Protein AF-A0A8S2FYZ8-F1 (afdb_monomer_lite)

Structure (mmCIF, N/CA/C/O backbone):
data_AF-A0A8S2FYZ8-F1
#
_entry.id   AF-A0A8S2FYZ8-F1
#
loop_
_atom_site.group_PDB
_atom_site.id
_atom_site.type_symbol
_atom_site.label_atom_id
_atom_site.label_alt_id
_atom_site.label_comp_id
_atom_site.label_asym_id
_atom_site.label_entity_id
_atom_site.label_seq_id
_atom_site.pdbx_PDB_ins_code
_atom_site.Cartn_x
_atom_site.Cartn_y
_atom_site.Cartn_z
_atom_site.occupancy
_atom_site.B_iso_or_equiv
_atom_site.auth_seq_id
_atom_site.auth_comp_id
_atom_site.auth_asym_id
_atom_site.auth_atom_id
_atom_site.pdbx_PDB_model_num
ATOM 1 N N . ASN A 1 1 ? 9.968 -11.190 -17.941 1.00 64.00 1 ASN A N 1
ATOM 2 C CA . ASN A 1 1 ? 11.432 -11.161 -18.188 1.00 64.00 1 ASN A CA 1
ATOM 3 C C . ASN A 1 1 ? 12.219 -11.199 -16.885 1.00 64.00 1 ASN A C 1
ATOM 5 O O . ASN A 1 1 ? 12.024 -10.328 -16.045 1.00 64.00 1 ASN A O 1
ATOM 9 N N . GLY A 1 2 ? 13.107 -12.187 -16.714 1.00 84.62 2 GLY A N 1
ATOM 10 C CA . GLY A 1 2 ? 13.859 -12.406 -15.465 1.00 84.62 2 GLY A CA 1
ATOM 11 C C . GLY A 1 2 ? 14.893 -11.322 -15.132 1.00 84.62 2 GLY A C 1
ATOM 12 O O . GLY A 1 2 ? 15.059 -10.978 -13.965 1.00 84.62 2 GLY A O 1
ATOM 13 N N . ALA A 1 3 ? 15.532 -10.722 -16.142 1.00 84.81 3 ALA A N 1
ATOM 14 C CA . ALA A 1 3 ? 16.473 -9.616 -15.938 1.00 84.81 3 ALA A CA 1
ATOM 15 C C . ALA A 1 3 ? 15.785 -8.374 -15.337 1.00 84.81 3 ALA A C 1
ATOM 17 O O . ALA A 1 3 ? 16.256 -7.841 -14.337 1.00 84.81 3 ALA A O 1
ATOM 18 N N . LYS A 1 4 ? 14.618 -7.986 -15.878 1.00 78.44 4 LYS A N 1
ATOM 19 C CA . LYS A 1 4 ? 13.795 -6.865 -15.378 1.00 78.44 4 LYS A CA 1
ATOM 20 C C . LYS A 1 4 ? 13.416 -7.062 -13.903 1.00 78.44 4 LYS A C 1
ATOM 22 O O . LYS A 1 4 ? 13.625 -6.169 -13.087 1.00 78.44 4 LYS A O 1
ATOM 27 N N . TRP A 1 5 ? 12.951 -8.261 -13.540 1.00 84.25 5 TRP A N 1
ATOM 28 C CA . TRP A 1 5 ? 12.647 -8.610 -12.147 1.00 84.25 5 TRP A CA 1
ATOM 29 C C . TRP A 1 5 ? 13.877 -8.517 -11.234 1.00 84.25 5 TRP A C 1
ATOM 31 O O . TRP A 1 5 ? 13.800 -7.935 -10.152 1.00 84.25 5 TRP A O 1
ATOM 41 N N . ARG A 1 6 ? 15.024 -9.052 -11.675 1.00 82.69 6 ARG A N 1
ATOM 42 C CA . ARG A 1 6 ? 16.260 -9.064 -10.881 1.00 82.69 6 ARG A CA 1
ATOM 43 C C . ARG A 1 6 ? 16.756 -7.649 -10.586 1.00 82.69 6 ARG A C 1
ATOM 45 O O . ARG A 1 6 ? 17.107 -7.370 -9.441 1.00 82.69 6 ARG A O 1
ATOM 52 N N . THR A 1 7 ? 16.743 -6.763 -11.582 1.00 80.69 7 THR A N 1
ATOM 53 C CA . THR A 1 7 ? 17.130 -5.354 -11.419 1.00 80.69 7 THR A CA 1
ATOM 54 C C . THR A 1 7 ? 16.220 -4.644 -10.420 1.00 80.69 7 THR A C 1
ATOM 56 O O . THR A 1 7 ? 16.712 -4.105 -9.430 1.00 80.69 7 THR A O 1
ATOM 59 N N . ARG A 1 8 ? 14.894 -4.726 -10.600 1.00 76.75 8 ARG A N 1
ATOM 60 C CA . ARG A 1 8 ? 13.922 -4.095 -9.690 1.00 76.75 8 ARG A CA 1
ATOM 61 C C . ARG A 1 8 ? 14.057 -4.616 -8.263 1.00 76.75 8 ARG A C 1
ATOM 63 O O . ARG A 1 8 ? 14.132 -3.837 -7.318 1.00 76.75 8 ARG A O 1
ATOM 7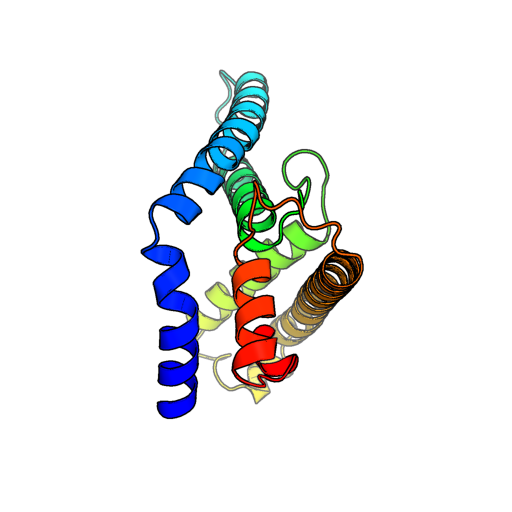0 N N . ARG A 1 9 ? 14.183 -5.934 -8.083 1.00 81.88 9 ARG A N 1
ATOM 71 C CA . ARG A 1 9 ? 14.344 -6.517 -6.746 1.00 81.88 9 ARG A CA 1
ATOM 72 C C . ARG A 1 9 ? 15.629 -6.048 -6.066 1.00 81.88 9 ARG A C 1
ATOM 74 O O . ARG A 1 9 ? 15.588 -5.758 -4.874 1.00 81.88 9 ARG A O 1
ATOM 81 N N . ARG A 1 10 ? 16.739 -5.908 -6.800 1.00 81.12 10 ARG A N 1
ATOM 82 C CA . ARG A 1 10 ? 17.997 -5.356 -6.265 1.00 81.12 10 ARG A CA 1
ATOM 83 C C . ARG A 1 10 ? 17.823 -3.924 -5.743 1.00 81.12 10 ARG A C 1
ATOM 85 O O . ARG A 1 10 ? 18.383 -3.595 -4.704 1.00 81.12 10 ARG A O 1
ATOM 92 N N . ILE A 1 11 ? 17.032 -3.100 -6.429 1.00 75.50 11 ILE A N 1
ATOM 93 C CA . ILE A 1 11 ? 16.761 -1.706 -6.043 1.00 75.50 11 ILE A CA 1
ATOM 94 C C . ILE A 1 11 ? 15.868 -1.630 -4.796 1.00 75.50 11 ILE A C 1
ATOM 96 O O . ILE A 1 11 ? 16.163 -0.846 -3.892 1.00 75.50 11 ILE A O 1
ATOM 100 N N . LEU A 1 12 ? 14.818 -2.458 -4.736 1.00 76.00 12 LEU A N 1
ATOM 101 C CA . LEU A 1 12 ? 13.790 -2.430 -3.684 1.00 76.00 12 LEU A CA 1
ATOM 102 C C . LEU A 1 12 ? 14.250 -3.073 -2.365 1.00 76.00 12 LEU A C 1
ATOM 104 O O . LEU A 1 12 ? 13.908 -2.595 -1.290 1.00 76.00 12 LEU A O 1
ATOM 108 N N . THR A 1 13 ? 15.021 -4.163 -2.434 1.00 79.25 13 THR A N 1
ATOM 109 C CA . THR A 1 13 ? 15.366 -4.995 -1.263 1.00 79.25 13 THR A CA 1
ATOM 110 C C . THR A 1 13 ? 16.073 -4.227 -0.128 1.00 79.25 13 THR A C 1
ATOM 112 O O . THR A 1 13 ? 15.690 -4.429 1.023 1.00 79.25 13 THR A O 1
ATOM 115 N N . PRO A 1 14 ? 17.035 -3.312 -0.383 1.00 74.75 14 PRO A N 1
ATOM 116 C CA . PRO A 1 14 ? 17.715 -2.563 0.680 1.00 74.75 14 PRO A CA 1
ATOM 117 C C . PRO A 1 14 ? 16.772 -1.769 1.592 1.00 74.75 14 PRO A C 1
ATOM 119 O O . PRO A 1 14 ? 16.980 -1.736 2.801 1.00 74.75 14 PRO A O 1
ATOM 122 N N . SER A 1 15 ? 15.694 -1.205 1.044 1.00 70.44 15 SER A N 1
ATOM 123 C CA . SER A 1 15 ? 14.714 -0.425 1.808 1.00 70.44 15 SER A CA 1
ATOM 124 C C . SER A 1 15 ? 13.905 -1.264 2.811 1.00 70.44 15 SER A C 1
ATOM 126 O O . SER A 1 15 ? 13.291 -0.711 3.715 1.00 70.44 15 SER A O 1
ATOM 128 N N . PHE A 1 16 ? 13.906 -2.594 2.682 1.00 72.62 16 PHE A N 1
ATOM 129 C CA . PHE A 1 16 ? 13.256 -3.507 3.631 1.00 72.62 16 PHE A CA 1
ATOM 130 C C . PHE A 1 16 ? 14.233 -4.153 4.625 1.00 72.62 16 PHE A C 1
ATOM 132 O O . PHE A 1 16 ? 13.795 -4.845 5.540 1.00 72.62 16 PHE A O 1
ATOM 139 N N . HIS A 1 17 ? 15.542 -3.943 4.458 1.00 72.50 17 HIS A N 1
ATOM 140 C CA . HIS A 1 17 ? 16.569 -4.437 5.380 1.00 72.50 17 HIS A CA 1
ATOM 141 C C . HIS A 1 17 ? 17.190 -3.332 6.236 1.00 72.50 17 HIS A C 1
ATOM 143 O O . HIS A 1 17 ? 17.746 -3.636 7.290 1.00 72.50 17 HIS A O 1
ATOM 149 N N . ASP A 1 18 ? 17.099 -2.069 5.813 1.00 72.12 18 ASP A N 1
ATOM 150 C CA . ASP A 1 18 ? 17.596 -0.946 6.600 1.00 72.12 18 ASP A CA 1
ATOM 151 C C . ASP A 1 18 ? 16.694 -0.688 7.814 1.00 72.12 18 ASP A C 1
ATOM 153 O O . ASP A 1 18 ? 15.603 -0.119 7.718 1.00 72.12 18 ASP A O 1
ATOM 157 N N . THR A 1 19 ? 17.170 -1.096 8.987 1.00 72.62 19 THR A N 1
ATOM 158 C CA . THR A 1 19 ? 16.474 -0.909 10.262 1.00 72.62 19 THR A CA 1
ATOM 159 C C . THR A 1 19 ? 16.156 0.554 10.553 1.00 72.62 19 THR A C 1
ATOM 161 O O . THR A 1 19 ? 15.156 0.828 11.211 1.00 72.62 19 THR A O 1
ATOM 164 N N . ASN A 1 20 ? 16.950 1.507 10.053 1.00 69.31 20 ASN A N 1
ATOM 165 C CA . ASN A 1 20 ? 16.683 2.930 10.268 1.00 69.31 20 ASN A CA 1
ATOM 166 C C . ASN A 1 20 ? 15.431 3.388 9.514 1.00 69.31 20 ASN A C 1
ATOM 168 O O . ASN A 1 20 ? 14.620 4.137 10.062 1.00 69.31 20 ASN A O 1
ATOM 172 N N . LEU A 1 21 ? 15.232 2.881 8.294 1.00 71.06 21 LEU A N 1
ATOM 173 C CA . LEU A 1 21 ? 14.040 3.162 7.503 1.00 71.06 21 LEU A CA 1
ATOM 174 C C . LEU A 1 21 ? 12.806 2.486 8.112 1.00 71.06 21 LEU A C 1
ATOM 176 O O . LEU A 1 21 ? 11.788 3.147 8.298 1.00 71.06 21 LEU A O 1
ATOM 180 N N . LEU A 1 22 ? 12.901 1.218 8.528 1.00 75.62 22 LEU A N 1
ATOM 181 C CA . LEU A 1 22 ? 11.778 0.550 9.201 1.00 75.62 22 LEU A CA 1
ATOM 182 C C . LEU A 1 22 ? 11.389 1.234 10.519 1.00 75.62 22 LEU A C 1
ATOM 184 O O . LEU A 1 22 ? 10.201 1.398 10.801 1.00 75.62 22 LEU A O 1
ATOM 188 N N . ASN A 1 23 ? 12.369 1.688 11.304 1.00 79.88 23 ASN A N 1
ATOM 189 C CA . ASN A 1 23 ? 12.109 2.438 12.533 1.00 79.88 23 ASN A CA 1
ATOM 190 C C . ASN A 1 23 ? 11.383 3.763 12.259 1.00 79.88 23 ASN A C 1
ATOM 192 O O . ASN A 1 23 ? 10.580 4.198 13.085 1.00 79.88 23 ASN A O 1
ATOM 196 N N . SER A 1 24 ? 11.598 4.378 11.090 1.00 77.81 24 SER A N 1
ATOM 197 C CA . SER A 1 24 ? 10.870 5.585 10.680 1.00 77.81 24 SER A CA 1
ATOM 198 C C . SER A 1 24 ? 9.376 5.341 10.415 1.00 77.81 24 SER A C 1
ATOM 200 O O . SER A 1 24 ? 8.588 6.283 10.495 1.00 77.81 24 SER A O 1
ATOM 202 N N . PHE A 1 25 ? 8.963 4.086 10.186 1.00 81.94 25 PHE A N 1
ATOM 203 C CA . PHE A 1 25 ? 7.559 3.708 9.997 1.00 81.94 25 PHE A CA 1
ATOM 204 C C . PHE A 1 25 ? 6.814 3.460 11.319 1.00 81.94 25 PHE A C 1
ATOM 206 O O . PHE A 1 25 ? 5.589 3.551 11.352 1.00 81.94 25 PHE A O 1
ATOM 213 N N . LEU A 1 26 ? 7.512 3.202 12.435 1.00 85.31 26 LEU A N 1
ATOM 214 C CA . LEU A 1 26 ? 6.880 2.963 13.747 1.00 85.31 26 LEU A CA 1
ATOM 215 C C . LEU A 1 26 ? 5.947 4.094 14.216 1.00 85.31 26 LEU A C 1
ATOM 217 O O . LEU A 1 26 ? 4.850 3.789 14.688 1.00 85.31 26 LEU A O 1
ATOM 221 N N . PRO A 1 27 ? 6.306 5.386 14.081 1.00 87.31 27 PRO A N 1
ATOM 222 C CA . PRO A 1 27 ? 5.388 6.477 14.396 1.00 87.31 27 PRO A CA 1
ATOM 223 C C . PRO A 1 27 ? 4.094 6.425 13.574 1.00 87.31 27 PRO A C 1
ATOM 225 O O . PRO A 1 27 ? 3.025 6.627 14.142 1.00 87.31 27 PRO A O 1
ATOM 228 N N . ILE A 1 28 ? 4.192 6.092 12.281 1.00 86.81 28 ILE A N 1
ATOM 229 C CA . ILE A 1 28 ? 3.053 5.985 11.356 1.00 86.81 28 ILE A CA 1
ATOM 230 C C . ILE A 1 28 ? 2.132 4.843 11.797 1.00 86.81 28 ILE A C 1
ATOM 232 O O . ILE A 1 28 ? 0.934 5.046 11.982 1.00 86.81 28 ILE A O 1
ATOM 236 N N . PHE A 1 29 ? 2.695 3.656 12.060 1.00 89.00 29 PHE A N 1
ATOM 237 C CA . PHE A 1 29 ? 1.925 2.517 12.567 1.00 89.00 29 PHE A CA 1
ATOM 238 C C . PHE A 1 29 ? 1.172 2.871 13.854 1.00 89.00 29 PHE A C 1
ATOM 240 O O . PHE A 1 29 ? -0.005 2.540 13.990 1.00 89.00 29 PHE A O 1
ATOM 247 N N . ASN A 1 30 ? 1.829 3.562 14.789 1.00 90.75 30 ASN A N 1
ATOM 248 C CA . ASN A 1 30 ? 1.225 3.954 16.061 1.00 90.75 30 ASN A CA 1
ATOM 249 C C . ASN A 1 30 ? 0.098 4.980 15.891 1.00 90.75 30 ASN A C 1
ATOM 251 O O . ASN A 1 30 ? -0.925 4.876 16.566 1.00 90.75 30 ASN A O 1
ATOM 255 N N . GLU A 1 31 ? 0.274 5.968 15.017 1.00 90.12 31 GLU A N 1
ATOM 256 C CA . GLU A 1 31 ? -0.728 7.001 14.746 1.00 90.12 31 GLU A CA 1
ATOM 257 C C . GLU A 1 31 ? -1.990 6.400 14.111 1.00 90.12 31 GLU A C 1
ATOM 259 O O . GLU A 1 31 ? -3.084 6.531 14.668 1.00 90.12 31 GLU A O 1
ATOM 264 N N . GLN A 1 32 ? -1.830 5.623 13.038 1.00 90.62 32 GLN A N 1
ATOM 265 C CA . GLN A 1 32 ? -2.949 4.969 12.351 1.00 90.62 32 GLN A CA 1
ATOM 266 C C . GLN A 1 32 ? -3.626 3.893 13.219 1.00 90.62 32 GLN A C 1
ATOM 268 O O . GLN A 1 32 ? -4.849 3.719 13.188 1.00 90.62 32 GLN A O 1
ATOM 273 N N . SER A 1 33 ? -2.864 3.210 14.084 1.00 91.19 33 SER A N 1
ATOM 274 C CA . SER A 1 33 ? -3.432 2.260 15.052 1.00 91.19 33 SER A CA 1
ATOM 275 C C . SER A 1 33 ? -4.310 2.951 16.094 1.00 91.19 33 SER A C 1
ATOM 277 O O . SER A 1 33 ? -5.372 2.426 16.425 1.00 91.19 33 SER A O 1
ATOM 279 N N . LYS A 1 34 ? -3.930 4.140 16.584 1.00 92.62 34 LYS A N 1
ATOM 280 C CA . LYS A 1 34 ? -4.770 4.920 17.513 1.00 92.62 34 LYS A CA 1
ATOM 281 C C . LYS A 1 34 ? -6.090 5.329 16.863 1.00 92.62 34 LYS A C 1
ATOM 283 O O . LYS A 1 34 ? -7.142 5.191 17.487 1.00 92.62 34 LYS A O 1
ATOM 288 N N . ILE A 1 35 ? -6.051 5.765 15.602 1.00 89.94 35 ILE A N 1
ATOM 289 C CA . ILE A 1 35 ? -7.266 6.078 14.838 1.00 89.94 35 ILE A CA 1
ATOM 290 C C . ILE A 1 35 ? -8.129 4.817 14.691 1.00 89.94 35 ILE A C 1
ATOM 292 O O . ILE A 1 35 ? -9.331 4.862 14.959 1.00 89.94 35 ILE A O 1
ATOM 296 N N . CYS A 1 36 ? -7.527 3.671 14.360 1.00 90.88 36 CYS A N 1
ATOM 297 C CA . CYS A 1 36 ? -8.234 2.393 14.253 1.00 90.88 36 CYS A CA 1
ATOM 298 C C . CYS A 1 36 ? -8.944 2.006 15.561 1.00 90.88 36 CYS A C 1
ATOM 300 O O . CYS A 1 36 ? -10.138 1.705 15.554 1.00 90.88 36 CYS A O 1
ATOM 302 N N . ILE A 1 37 ? -8.239 2.090 16.695 1.00 91.94 37 ILE A N 1
ATOM 303 C CA . ILE A 1 37 ? -8.790 1.790 18.024 1.00 91.94 37 ILE A CA 1
ATOM 304 C C . ILE A 1 37 ? -9.978 2.707 18.334 1.00 91.94 37 ILE A C 1
ATOM 306 O O . ILE A 1 37 ? -11.031 2.215 18.730 1.00 91.94 37 ILE A O 1
ATOM 310 N N . SER A 1 38 ? -9.876 4.008 18.044 1.00 91.50 38 SER A N 1
ATOM 311 C CA . SER A 1 38 ? -10.990 4.949 18.246 1.00 91.50 38 SER A CA 1
ATOM 312 C C . SER A 1 38 ? -12.238 4.605 17.413 1.00 91.50 38 SER A C 1
ATOM 314 O O . SER A 1 38 ? -13.369 4.918 17.792 1.00 91.50 38 SER A O 1
ATOM 316 N N . ARG A 1 39 ? -12.067 3.932 16.263 1.00 89.00 39 ARG A N 1
ATOM 317 C CA . ARG A 1 39 ? -13.181 3.409 15.456 1.00 89.00 39 ARG A CA 1
ATOM 318 C C . ARG A 1 39 ? -13.743 2.118 16.041 1.00 89.00 39 ARG A C 1
ATOM 320 O O . ARG A 1 39 ? -14.959 1.934 15.992 1.00 89.00 39 ARG A O 1
ATOM 327 N N . PHE A 1 40 ? -12.895 1.258 16.603 1.00 90.06 40 PHE A N 1
ATOM 328 C CA . PHE A 1 40 ? -13.332 0.050 17.303 1.00 90.06 40 PHE A CA 1
ATOM 329 C C . PHE A 1 40 ? -14.148 0.367 18.548 1.00 90.06 40 PHE A C 1
ATOM 331 O O . PHE A 1 40 ? -15.184 -0.259 18.748 1.00 90.06 40 PHE A O 1
ATOM 338 N N . GLU A 1 41 ? -13.761 1.384 19.317 1.00 90.38 41 GLU A N 1
ATOM 339 C CA . GLU A 1 41 ? -14.487 1.835 20.512 1.00 90.38 41 GLU A CA 1
ATOM 340 C C . GLU A 1 41 ? -15.972 2.136 20.232 1.00 90.38 41 GLU A C 1
ATOM 342 O O . GLU A 1 41 ? -16.838 1.842 21.054 1.00 90.38 41 GLU A O 1
ATOM 347 N N . LYS A 1 42 ? -16.300 2.625 19.028 1.00 88.12 42 LYS A N 1
ATOM 348 C CA . LYS A 1 42 ? -17.679 2.950 18.610 1.00 88.12 42 LYS A CA 1
ATOM 349 C C . LYS A 1 42 ? -18.553 1.726 18.322 1.00 88.12 42 LYS A C 1
ATOM 351 O O . LYS A 1 42 ? -19.775 1.852 18.236 1.00 88.12 42 LYS A O 1
ATOM 356 N N . VAL A 1 43 ? -17.943 0.558 18.132 1.00 88.94 43 VAL A N 1
ATOM 357 C CA . VAL A 1 43 ? -18.633 -0.702 17.807 1.00 88.94 43 VAL A CA 1
ATOM 358 C C . VAL A 1 43 ? -18.478 -1.761 18.899 1.00 88.94 43 VAL A C 1
ATOM 360 O O . VAL A 1 43 ? -18.939 -2.892 18.729 1.00 88.94 43 VAL A O 1
ATOM 363 N N . VAL A 1 44 ? -17.882 -1.395 20.040 1.00 83.44 44 VAL A N 1
ATOM 364 C CA . VAL A 1 44 ? -17.761 -2.271 21.212 1.00 83.44 44 VAL A CA 1
ATOM 365 C C . VAL A 1 44 ? -19.155 -2.757 21.622 1.00 83.44 44 VAL A C 1
ATOM 367 O O . VAL A 1 44 ? -20.113 -1.985 21.665 1.00 83.44 44 VAL A O 1
ATOM 370 N N . ASN A 1 45 ? -19.264 -4.059 21.902 1.00 85.31 45 ASN A N 1
ATOM 371 C CA . ASN A 1 45 ? -20.495 -4.786 22.249 1.00 85.31 45 ASN A CA 1
ATOM 372 C C . ASN A 1 45 ? -21.470 -5.092 21.098 1.00 85.31 45 ASN A C 1
ATOM 374 O O . ASN A 1 45 ? -22.585 -5.544 21.356 1.00 85.31 45 ASN A O 1
ATOM 378 N N . LYS A 1 46 ? -21.073 -4.907 19.832 1.00 88.56 46 LYS A N 1
ATOM 379 C CA . LYS A 1 46 ? -21.858 -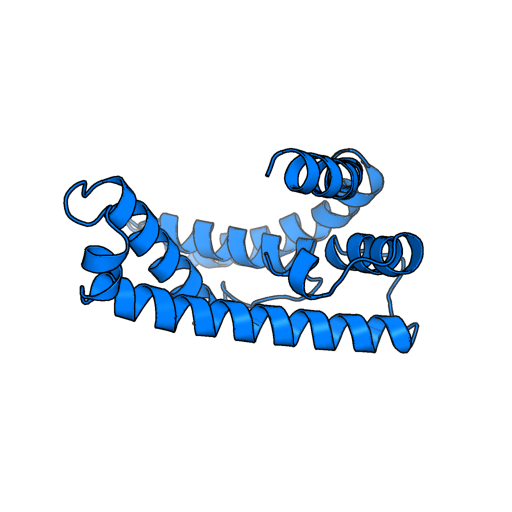5.362 18.673 1.00 88.56 46 LYS A CA 1
ATOM 380 C C . LYS A 1 46 ? -21.078 -6.401 17.867 1.00 88.56 46 LYS A C 1
ATOM 382 O O . LYS A 1 46 ? -19.903 -6.158 17.580 1.00 88.56 46 LYS A O 1
ATOM 387 N N . PRO A 1 47 ? -21.704 -7.512 17.433 1.00 87.88 47 PRO A N 1
ATOM 388 C CA . PRO A 1 47 ? -21.110 -8.390 16.431 1.00 87.88 47 PRO A CA 1
ATOM 389 C C . PRO A 1 47 ? -20.827 -7.571 15.169 1.00 87.88 47 PRO A C 1
ATOM 391 O O . PRO A 1 47 ? -21.747 -7.152 14.471 1.00 87.88 47 PRO A O 1
ATOM 394 N N . THR A 1 48 ? -19.552 -7.285 14.919 1.00 87.31 48 THR A N 1
ATOM 395 C CA . THR A 1 48 ? -19.123 -6.370 13.858 1.00 87.31 48 THR A CA 1
ATOM 396 C C . THR A 1 48 ? -18.017 -7.025 13.054 1.00 87.31 48 THR A C 1
ATOM 398 O O . THR A 1 48 ? -17.071 -7.577 13.615 1.00 87.31 48 THR A O 1
ATOM 401 N N . ASN A 1 49 ? -18.117 -6.951 11.728 1.00 85.75 49 ASN A N 1
ATOM 402 C CA . ASN A 1 49 ? -17.035 -7.373 10.854 1.00 85.75 49 ASN A CA 1
ATOM 403 C C . ASN A 1 49 ? -15.873 -6.368 10.950 1.00 85.75 49 ASN A C 1
ATOM 405 O O . ASN A 1 49 ? -16.010 -5.221 10.525 1.00 85.75 49 ASN A O 1
ATOM 409 N N . LEU A 1 50 ? -14.732 -6.801 11.492 1.00 87.94 50 LEU A N 1
ATOM 410 C CA . LEU A 1 50 ? -13.538 -5.960 11.644 1.00 87.94 50 LEU A CA 1
ATOM 411 C C . LEU A 1 50 ? -12.716 -5.835 10.357 1.00 87.94 50 LEU A C 1
ATOM 413 O O . LEU A 1 50 ? -11.889 -4.931 10.261 1.00 87.94 50 LEU A O 1
ATOM 417 N N . TYR A 1 51 ? -12.952 -6.696 9.363 1.00 84.62 51 TYR A N 1
ATOM 418 C CA . TYR A 1 51 ? -12.225 -6.693 8.093 1.00 84.62 51 TYR A CA 1
ATOM 419 C C . TYR A 1 51 ? -12.123 -5.296 7.448 1.00 84.62 51 TYR A C 1
ATOM 421 O O . TYR A 1 51 ? -11.000 -4.833 7.268 1.00 84.62 51 TYR A O 1
ATOM 429 N N . PRO A 1 52 ? -13.222 -4.551 7.195 1.00 81.94 52 PRO A N 1
ATOM 430 C CA . PRO A 1 52 ? -13.131 -3.227 6.569 1.00 81.94 52 PRO A CA 1
ATOM 431 C C . PRO A 1 52 ? -12.344 -2.197 7.396 1.00 81.94 52 PRO A C 1
ATOM 433 O O . PRO A 1 52 ? -11.695 -1.321 6.830 1.00 81.94 52 PRO A O 1
ATOM 436 N N . TYR A 1 53 ? -12.361 -2.298 8.727 1.00 85.81 53 TYR A N 1
ATOM 437 C CA . TYR A 1 53 ? -11.619 -1.389 9.605 1.00 85.81 53 TYR A CA 1
ATOM 438 C C . TYR A 1 53 ? -10.113 -1.648 9.540 1.00 85.81 53 TYR A C 1
ATOM 440 O O . TYR A 1 53 ? -9.326 -0.705 9.447 1.00 85.81 53 TYR A O 1
ATOM 448 N N . ILE A 1 54 ? -9.724 -2.926 9.565 1.00 88.19 54 ILE A N 1
ATOM 449 C CA . ILE A 1 54 ? -8.326 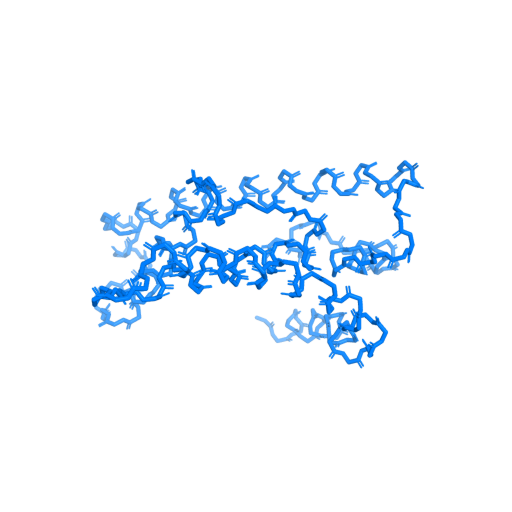-3.342 9.457 1.00 88.19 54 ILE A CA 1
ATOM 450 C C . ILE A 1 54 ? -7.804 -3.002 8.063 1.00 88.19 54 ILE A C 1
ATOM 452 O O . ILE A 1 54 ? -6.761 -2.369 7.964 1.00 88.19 54 ILE A O 1
ATOM 456 N N . THR A 1 55 ? -8.548 -3.325 7.000 1.00 84.56 55 THR A N 1
ATOM 457 C CA . THR A 1 55 ? -8.153 -3.010 5.621 1.00 84.56 55 THR A CA 1
ATOM 458 C C . THR A 1 55 ? -7.941 -1.509 5.418 1.00 84.56 55 THR A C 1
ATOM 460 O O . THR A 1 55 ? -6.925 -1.123 4.845 1.00 84.56 55 THR A O 1
ATOM 463 N N . ALA A 1 56 ? -8.836 -0.659 5.936 1.00 83.88 56 ALA A N 1
ATOM 464 C CA . ALA A 1 56 ? -8.669 0.795 5.870 1.00 83.88 56 ALA A CA 1
ATOM 465 C C . ALA A 1 56 ? -7.427 1.276 6.642 1.00 83.88 56 ALA A C 1
ATOM 467 O O . ALA A 1 56 ? -6.653 2.071 6.119 1.00 83.88 56 ALA A O 1
ATOM 468 N N . CYS A 1 57 ? -7.198 0.751 7.853 1.00 88.94 57 CYS A N 1
ATOM 469 C CA . CYS A 1 57 ? -6.000 1.046 8.648 1.00 88.94 57 CYS A CA 1
ATOM 470 C C . CYS A 1 57 ? -4.712 0.660 7.910 1.00 88.94 57 CYS A C 1
ATOM 472 O O . CYS A 1 57 ? -3.780 1.451 7.799 1.00 88.94 57 CYS A O 1
ATOM 474 N N . THR A 1 58 ? -4.665 -0.563 7.380 1.00 88.38 58 THR A N 1
ATOM 475 C CA . THR A 1 58 ? -3.510 -1.075 6.642 1.00 88.38 58 THR A CA 1
ATOM 476 C C . THR A 1 58 ? -3.232 -0.240 5.399 1.00 88.38 58 THR A C 1
ATOM 478 O O . THR A 1 58 ? -2.070 0.026 5.103 1.00 88.38 58 THR A O 1
ATOM 481 N N . LEU A 1 59 ? -4.273 0.200 4.691 1.00 85.25 59 LEU A N 1
ATOM 482 C CA . LEU A 1 59 ? -4.104 1.041 3.516 1.00 85.25 59 LEU A CA 1
ATOM 483 C C . LEU A 1 59 ? -3.524 2.412 3.878 1.00 85.25 59 LEU A C 1
ATOM 485 O O . LEU A 1 59 ? -2.551 2.811 3.249 1.00 85.25 59 LEU A O 1
ATOM 489 N N . ASP A 1 60 ? -4.028 3.073 4.925 1.00 85.12 60 ASP A N 1
ATOM 490 C CA . ASP A 1 60 ? -3.475 4.355 5.388 1.00 85.12 60 ASP A CA 1
ATOM 491 C C . ASP A 1 60 ? -2.012 4.238 5.816 1.00 85.12 60 ASP A C 1
ATOM 493 O O . ASP A 1 60 ? -1.181 5.057 5.425 1.00 85.12 60 ASP A O 1
ATOM 497 N N . ILE A 1 61 ? -1.670 3.170 6.537 1.00 88.12 61 ILE A N 1
ATOM 498 C CA . ILE A 1 61 ? -0.289 2.859 6.912 1.00 88.12 61 ILE A CA 1
ATOM 499 C C . ILE A 1 61 ? 0.603 2.706 5.675 1.00 88.12 61 ILE A C 1
ATOM 501 O O . ILE A 1 61 ? 1.696 3.267 5.635 1.00 88.12 61 ILE A O 1
ATOM 505 N N . ILE A 1 62 ? 0.165 1.938 4.670 1.00 84.75 62 ILE A N 1
ATOM 506 C CA . ILE A 1 62 ? 0.945 1.709 3.447 1.00 84.75 62 ILE A CA 1
ATOM 507 C C . ILE A 1 62 ? 1.083 3.009 2.658 1.00 84.75 62 ILE A C 1
ATOM 509 O O . ILE A 1 62 ? 2.182 3.328 2.212 1.00 84.75 62 ILE A O 1
ATOM 513 N N . CYS A 1 63 ? 0.003 3.771 2.492 1.00 79.94 63 CYS A N 1
ATOM 514 C CA . CYS A 1 63 ? 0.038 5.040 1.777 1.00 79.94 63 CYS A CA 1
ATOM 515 C C . CYS A 1 63 ? 0.973 6.042 2.460 1.00 79.94 63 CYS A C 1
ATOM 517 O O . CYS A 1 63 ? 1.793 6.668 1.788 1.00 79.94 63 CYS A O 1
ATOM 519 N N . GLU A 1 64 ? 0.941 6.131 3.786 1.00 81.62 64 GLU A N 1
ATOM 520 C CA . GLU A 1 64 ? 1.787 7.066 4.519 1.00 81.62 64 GLU A CA 1
ATOM 521 C C . GLU A 1 64 ? 3.252 6.608 4.572 1.00 81.62 64 GLU A C 1
ATOM 523 O O . GLU A 1 64 ? 4.150 7.407 4.313 1.00 81.62 64 GLU A O 1
ATOM 528 N N . ALA A 1 65 ? 3.523 5.321 4.810 1.00 80.88 65 ALA A N 1
ATOM 529 C CA . ALA A 1 65 ? 4.889 4.794 4.856 1.00 80.88 65 ALA A CA 1
ATOM 530 C C . ALA A 1 65 ? 5.555 4.731 3.469 1.00 80.88 65 ALA A C 1
ATOM 532 O O . ALA A 1 65 ? 6.746 5.026 3.325 1.00 80.88 65 ALA A O 1
ATOM 533 N N . ALA A 1 66 ? 4.802 4.350 2.432 1.00 75.88 66 ALA A N 1
ATOM 534 C CA . ALA A 1 66 ? 5.346 4.193 1.088 1.00 75.88 66 ALA A CA 1
ATOM 535 C C . ALA A 1 66 ? 5.346 5.504 0.290 1.00 75.88 66 ALA A C 1
ATOM 537 O O . ALA A 1 66 ? 6.343 5.802 -0.368 1.00 75.88 66 ALA A O 1
ATOM 538 N N . MET A 1 67 ? 4.257 6.282 0.347 1.00 72.44 67 MET A N 1
ATOM 539 C CA . MET A 1 67 ? 4.066 7.494 -0.466 1.00 72.44 67 MET A CA 1
ATOM 540 C C . MET A 1 67 ? 4.248 8.801 0.319 1.00 72.44 67 MET A C 1
ATOM 542 O O . MET A 1 67 ? 4.231 9.867 -0.291 1.00 72.44 67 MET A O 1
ATOM 546 N N . GLY A 1 68 ? 4.422 8.750 1.644 1.00 67.56 68 GLY A N 1
ATOM 547 C CA . GLY A 1 68 ? 4.654 9.938 2.474 1.00 67.56 68 GLY A CA 1
ATOM 548 C C . GLY A 1 68 ? 3.417 10.818 2.681 1.00 67.56 68 GLY A C 1
ATOM 549 O O . GLY A 1 68 ? 3.553 11.967 3.090 1.00 67.56 68 GLY A O 1
ATOM 550 N N . THR A 1 69 ? 2.218 10.312 2.377 1.00 66.81 69 THR A N 1
ATOM 551 C CA . THR A 1 69 ? 0.959 11.067 2.462 1.00 66.81 69 THR A CA 1
ATOM 552 C C . THR A 1 69 ? -0.145 10.219 3.086 1.00 66.81 69 THR A C 1
ATOM 554 O O . THR A 1 69 ? -0.220 9.015 2.850 1.00 66.81 69 THR A O 1
ATOM 557 N N . SER A 1 70 ? -1.017 10.844 3.879 1.00 63.22 70 SER A N 1
ATOM 558 C CA . SER A 1 70 ? -2.179 10.157 4.449 1.00 63.22 70 SER A CA 1
ATOM 559 C C . SER A 1 70 ? -3.289 10.053 3.400 1.00 63.22 70 SER A C 1
ATOM 561 O O . SER A 1 70 ? -3.738 11.071 2.873 1.00 63.22 70 SER A O 1
ATOM 563 N N . SER A 1 71 ? -3.743 8.834 3.093 1.00 60.00 71 SER A N 1
ATOM 564 C CA . SER A 1 71 ? -4.896 8.594 2.208 1.00 60.00 71 SER A CA 1
ATOM 565 C C . SER A 1 71 ? -6.252 8.838 2.878 1.00 60.00 71 SER A C 1
ATOM 567 O O . SER A 1 71 ? -7.273 8.757 2.195 1.00 60.00 71 SER A O 1
ATOM 569 N N . MET A 1 72 ? -6.261 9.136 4.186 1.00 65.69 72 MET A N 1
ATOM 570 C CA . MET A 1 72 ? -7.448 9.326 5.031 1.00 65.69 72 MET A CA 1
ATOM 571 C C . MET A 1 72 ? -8.521 8.234 4.860 1.00 65.69 72 MET A C 1
ATOM 573 O O . MET A 1 72 ? -9.703 8.475 5.106 1.00 65.69 72 MET A O 1
ATOM 577 N N . ALA A 1 73 ? -8.123 7.019 4.479 1.00 63.88 73 ALA A N 1
ATOM 578 C CA . ALA A 1 73 ? -8.993 5.879 4.209 1.00 63.88 73 ALA A CA 1
ATOM 579 C C . ALA A 1 73 ? -9.831 5.470 5.429 1.00 63.88 73 ALA A C 1
ATOM 581 O O . ALA A 1 73 ? -10.895 4.862 5.300 1.00 63.88 73 ALA A O 1
ATOM 582 N N . GLN A 1 74 ? -9.356 5.780 6.636 1.00 62.97 74 GLN A N 1
ATOM 583 C CA . GLN A 1 74 ? -10.078 5.524 7.873 1.00 62.97 74 GLN A CA 1
ATOM 584 C C . GLN A 1 74 ? -11.172 6.549 8.197 1.00 62.97 74 GLN A C 1
ATOM 586 O O . GLN A 1 74 ? -12.053 6.233 9.004 1.00 62.97 74 GLN A O 1
ATOM 591 N N . ILE A 1 75 ? -11.103 7.752 7.625 1.00 62.22 75 ILE A N 1
ATOM 592 C CA . ILE A 1 75 ? -11.930 8.907 8.005 1.00 62.22 75 ILE A CA 1
ATOM 593 C C . ILE A 1 75 ? -12.900 9.274 6.879 1.00 62.22 75 ILE A C 1
ATOM 595 O O . ILE A 1 75 ? -14.069 9.545 7.151 1.00 62.22 75 ILE A O 1
ATOM 599 N N . GLU A 1 76 ? -12.444 9.226 5.629 1.00 64.12 76 GLU A N 1
ATOM 600 C CA . GLU A 1 76 ? -13.234 9.560 4.447 1.00 64.12 76 GLU A CA 1
ATOM 601 C C . GLU A 1 76 ? -13.385 8.352 3.516 1.00 64.12 76 GLU A C 1
ATOM 603 O O . GLU A 1 76 ? -12.472 7.539 3.357 1.00 64.12 76 GLU A O 1
ATOM 608 N N . ASN A 1 77 ? -14.545 8.254 2.855 1.00 61.03 77 ASN A N 1
ATOM 609 C CA . ASN A 1 77 ? -14.742 7.322 1.744 1.00 61.03 77 ASN A CA 1
ATOM 610 C C . ASN A 1 77 ? -13.924 7.814 0.547 1.00 61.03 77 ASN A C 1
ATOM 612 O O . ASN A 1 77 ? -14.409 8.556 -0.308 1.00 61.03 77 ASN A O 1
ATOM 616 N N . SER A 1 78 ? -12.654 7.434 0.522 1.00 68.50 78 SER A N 1
ATOM 617 C CA . SER A 1 78 ? -11.765 7.760 -0.578 1.00 68.50 78 SER A CA 1
ATOM 618 C C . SER A 1 78 ? -12.034 6.818 -1.750 1.00 68.50 78 SER A C 1
ATOM 620 O O . SER A 1 78 ? -11.976 5.594 -1.627 1.00 68.50 78 SER A O 1
ATOM 622 N N . THR A 1 79 ? -12.277 7.407 -2.920 1.00 74.44 79 THR A N 1
ATOM 623 C CA . THR A 1 79 ? -12.463 6.695 -4.196 1.00 74.44 79 THR A CA 1
ATOM 624 C C . THR A 1 79 ? -11.300 5.752 -4.519 1.00 74.44 79 THR A C 1
ATOM 626 O O . THR A 1 79 ? -11.483 4.755 -5.214 1.00 74.44 79 THR A O 1
ATOM 629 N N . TYR A 1 80 ? -10.110 6.034 -3.982 1.00 77.00 80 TYR A N 1
ATOM 630 C CA . TYR A 1 80 ? -8.941 5.168 -4.082 1.00 77.00 80 TYR A CA 1
ATOM 631 C C . TYR A 1 80 ? -9.104 3.863 -3.291 1.00 77.00 80 TYR A C 1
ATOM 633 O O . TYR A 1 80 ? -8.781 2.795 -3.802 1.00 77.00 80 TYR A O 1
ATOM 641 N N . VAL A 1 81 ? -9.646 3.925 -2.074 1.00 75.12 81 VAL A N 1
ATOM 642 C CA . VAL A 1 81 ? -9.855 2.755 -1.201 1.00 75.12 81 VAL A CA 1
ATOM 643 C C . VAL A 1 81 ? -10.855 1.799 -1.838 1.00 75.12 81 VAL A C 1
ATOM 645 O O . VAL A 1 81 ? -10.601 0.597 -1.930 1.00 75.12 81 VAL A O 1
ATOM 648 N N . ASP A 1 82 ? -11.949 2.353 -2.361 1.00 81.56 82 ASP A N 1
ATOM 649 C CA . ASP A 1 82 ? -12.960 1.594 -3.093 1.00 81.56 82 ASP A CA 1
ATOM 650 C C . ASP A 1 82 ? -12.373 0.965 -4.361 1.00 81.56 82 ASP A C 1
ATOM 652 O O . ASP A 1 82 ? -12.661 -0.191 -4.677 1.00 81.56 82 ASP A O 1
ATOM 656 N N . ALA A 1 83 ? -11.495 1.686 -5.066 1.00 86.56 83 ALA A N 1
ATOM 657 C CA . ALA A 1 83 ? -10.796 1.153 -6.228 1.00 86.56 83 ALA A CA 1
ATOM 658 C C . ALA A 1 83 ? -9.840 -0.001 -5.860 1.00 86.56 83 ALA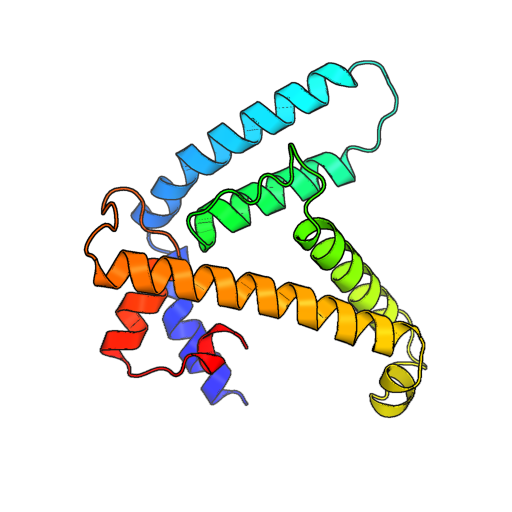 A C 1
ATOM 660 O O . ALA A 1 83 ? -9.813 -1.013 -6.561 1.00 86.56 83 ALA A O 1
ATOM 661 N N . VAL A 1 84 ? -9.105 0.090 -4.744 1.00 84.31 84 VAL A N 1
ATOM 662 C CA . VAL A 1 84 ? -8.232 -0.998 -4.257 1.00 84.31 84 VAL A CA 1
ATOM 663 C C . VAL A 1 84 ? -9.051 -2.228 -3.847 1.00 84.31 84 VAL A C 1
ATOM 665 O O . VAL A 1 84 ? -8.692 -3.361 -4.181 1.00 84.31 84 VAL A O 1
ATOM 668 N N . ALA A 1 85 ? -10.176 -2.034 -3.160 1.00 83.81 85 ALA A N 1
ATOM 669 C CA . ALA A 1 85 ? -11.066 -3.132 -2.795 1.00 83.81 85 ALA A CA 1
ATOM 670 C C . ALA A 1 85 ? -11.662 -3.805 -4.044 1.00 83.81 85 ALA A C 1
ATOM 672 O O . ALA A 1 85 ? -11.622 -5.031 -4.176 1.00 83.81 85 ALA A O 1
ATOM 673 N N . LYS A 1 86 ? -12.141 -3.000 -5.002 1.00 88.62 86 LYS A N 1
ATOM 674 C CA . LYS A 1 86 ? -12.738 -3.481 -6.251 1.00 88.62 86 LYS A CA 1
ATOM 675 C C . LYS A 1 86 ? -11.730 -4.231 -7.121 1.00 88.62 86 LYS A C 1
ATOM 677 O O . LYS A 1 86 ? -12.055 -5.309 -7.610 1.00 88.62 86 LYS A O 1
ATOM 682 N N . ILE A 1 87 ? -10.504 -3.725 -7.288 1.00 90.12 87 ILE A N 1
ATOM 683 C CA . ILE A 1 87 ? -9.486 -4.433 -8.080 1.00 90.12 87 ILE A CA 1
ATOM 684 C C . ILE A 1 87 ? -9.093 -5.760 -7.419 1.00 90.12 87 ILE A C 1
ATOM 686 O O . ILE A 1 87 ? -8.920 -6.758 -8.116 1.00 90.12 87 ILE A O 1
ATOM 690 N N . SER A 1 88 ? -9.028 -5.802 -6.084 1.00 87.75 88 SER A N 1
ATOM 691 C CA . SER A 1 88 ? -8.704 -7.019 -5.333 1.00 87.75 88 SER A CA 1
ATOM 692 C C . SER A 1 88 ? -9.774 -8.100 -5.519 1.00 87.75 88 SER A C 1
ATOM 694 O O . SER A 1 88 ? -9.432 -9.246 -5.813 1.00 87.75 88 SER A O 1
ATOM 696 N N . ASP A 1 89 ? -11.061 -7.740 -5.436 1.00 89.31 89 ASP A N 1
ATOM 697 C CA . ASP A 1 89 ? -12.170 -8.666 -5.721 1.00 89.31 89 ASP A CA 1
ATOM 698 C C . ASP A 1 89 ? -12.118 -9.179 -7.167 1.00 89.31 89 ASP A C 1
ATOM 700 O O . ASP A 1 89 ? -12.246 -10.379 -7.415 1.00 89.31 89 ASP A O 1
ATOM 704 N N . ILE A 1 90 ? -11.850 -8.293 -8.132 1.00 91.75 90 ILE A N 1
ATOM 705 C CA . ILE A 1 90 ? -11.738 -8.671 -9.544 1.00 91.75 90 ILE A CA 1
ATOM 706 C C . ILE A 1 90 ? -10.586 -9.659 -9.772 1.00 91.75 90 ILE A C 1
ATOM 708 O O . ILE A 1 90 ? -10.765 -10.645 -10.490 1.00 91.75 90 ILE A O 1
ATOM 712 N N . ILE A 1 91 ? -9.421 -9.430 -9.158 1.00 90.19 91 ILE A N 1
ATOM 713 C CA . ILE A 1 91 ? -8.265 -10.329 -9.264 1.00 90.19 91 ILE A CA 1
ATOM 714 C C . ILE A 1 91 ? -8.613 -11.704 -8.692 1.00 90.19 91 ILE A C 1
ATOM 716 O O . ILE A 1 91 ? -8.391 -12.713 -9.364 1.00 90.19 91 ILE A O 1
ATOM 720 N N . ILE A 1 92 ? -9.208 -11.751 -7.497 1.00 91.12 92 ILE A N 1
ATOM 721 C CA . ILE A 1 92 ? -9.607 -13.008 -6.851 1.00 91.12 92 ILE A CA 1
ATOM 722 C C . ILE A 1 92 ? -10.627 -13.750 -7.717 1.00 91.12 92 ILE A C 1
ATOM 724 O O . ILE A 1 92 ? -10.444 -14.935 -7.989 1.00 91.12 92 ILE A O 1
ATOM 728 N N . ARG A 1 93 ? -11.656 -13.061 -8.224 1.00 90.38 93 ARG A N 1
ATOM 729 C CA . ARG A 1 93 ? -12.647 -13.641 -9.145 1.00 90.38 93 ARG A CA 1
ATOM 730 C C . ARG A 1 93 ? -12.001 -14.182 -10.408 1.00 90.38 93 ARG A C 1
ATOM 732 O O . ARG A 1 93 ? -12.336 -15.280 -10.839 1.00 90.38 93 ARG A O 1
ATOM 739 N N . ARG A 1 94 ? -11.067 -13.441 -11.006 1.00 90.75 94 ARG A N 1
ATOM 740 C CA . ARG A 1 94 ? -10.345 -13.902 -12.194 1.00 90.75 94 ARG A CA 1
ATOM 741 C C . ARG A 1 94 ? -9.553 -15.172 -11.891 1.00 90.75 94 ARG A C 1
ATOM 743 O O . ARG A 1 94 ? -9.584 -16.098 -12.691 1.00 90.75 94 ARG A O 1
ATOM 750 N N . TRP A 1 95 ? -8.904 -15.249 -10.732 1.00 90.00 95 TRP A N 1
ATOM 751 C CA . TRP A 1 95 ? -8.148 -16.430 -10.312 1.00 90.00 95 TRP A CA 1
ATOM 752 C C . TRP A 1 95 ? -9.039 -17.650 -10.067 1.00 90.00 95 TRP A C 1
ATOM 754 O O . TRP A 1 95 ? -8.693 -18.747 -10.497 1.00 90.00 95 TRP A O 1
ATOM 764 N N . THR A 1 96 ? -10.201 -17.473 -9.438 1.00 93.12 96 THR A N 1
ATOM 765 C CA . THR A 1 96 ? -11.122 -18.575 -9.108 1.00 93.12 96 THR A CA 1
ATOM 766 C C . THR A 1 96 ? -12.011 -19.019 -10.268 1.00 93.12 96 THR A C 1
ATOM 768 O O . THR A 1 96 ? -12.711 -20.021 -10.140 1.00 93.12 96 THR A O 1
ATOM 771 N N . THR A 1 97 ? -11.977 -18.311 -11.402 1.00 90.81 97 THR A N 1
ATOM 772 C CA . THR A 1 97 ? -12.898 -18.514 -12.527 1.00 90.81 97 THR A CA 1
ATOM 773 C C . THR A 1 97 ? -12.138 -18.868 -13.819 1.00 90.81 97 THR A C 1
ATOM 775 O O . THR A 1 97 ? -11.827 -17.980 -14.616 1.00 90.81 97 THR A O 1
ATOM 778 N N . PRO A 1 98 ? -11.853 -20.160 -14.083 1.00 91.00 98 PRO A N 1
ATOM 779 C CA . PRO A 1 98 ? -10.985 -20.577 -15.191 1.00 91.00 98 PRO A CA 1
ATOM 780 C C . PRO A 1 98 ? -11.452 -20.156 -16.592 1.00 91.00 98 PRO A C 1
ATOM 782 O O . PRO A 1 98 ? -10.634 -19.903 -17.474 1.00 91.00 98 PRO A O 1
ATOM 785 N N . TRP A 1 99 ? -12.763 -20.034 -16.821 1.00 89.12 99 TRP A N 1
ATOM 786 C CA . TRP A 1 99 ? -13.311 -19.705 -18.146 1.00 89.12 99 TRP A CA 1
ATOM 787 C C . TRP A 1 99 ? -13.098 -18.246 -18.577 1.00 89.12 99 TRP A C 1
ATOM 789 O O . TRP A 1 99 ? -13.205 -17.946 -19.764 1.00 89.12 99 TRP A O 1
ATOM 799 N N . ILE A 1 100 ? -12.763 -17.342 -17.650 1.00 89.25 100 ILE A N 1
ATOM 800 C CA . ILE A 1 100 ? -12.394 -15.947 -17.955 1.00 89.25 100 ILE A CA 1
ATOM 801 C C . ILE A 1 100 ? -10.879 -15.711 -17.903 1.00 89.25 100 ILE A C 1
ATOM 803 O O . ILE A 1 100 ? -10.436 -14.566 -17.911 1.00 89.25 100 ILE A O 1
ATOM 807 N N . TRP A 1 101 ? -10.061 -16.765 -17.828 1.00 90.19 101 TRP A N 1
ATOM 808 C CA . TRP A 1 101 ? -8.603 -16.624 -17.873 1.00 90.19 101 TRP A CA 1
ATOM 809 C C . TRP A 1 101 ? -8.082 -16.056 -19.197 1.00 90.19 101 TRP A C 1
ATOM 811 O O . TRP A 1 101 ? -7.213 -15.179 -19.127 1.00 90.19 101 TRP A O 1
ATOM 821 N N . PRO A 1 102 ? -8.596 -16.477 -20.377 1.00 93.25 102 PRO A N 1
ATOM 822 C CA . PRO A 1 102 ? -8.161 -15.905 -21.644 1.00 93.25 102 PRO A CA 1
ATOM 823 C C . PRO A 1 102 ? -8.425 -14.398 -21.685 1.00 93.25 102 PRO A C 1
ATOM 825 O O . PRO A 1 102 ? -9.562 -13.957 -21.510 1.00 93.25 102 PRO A O 1
ATOM 828 N N . ASP A 1 103 ? -7.384 -13.609 -21.968 1.00 88.12 103 ASP A N 1
ATOM 829 C CA . ASP A 1 103 ? -7.444 -12.140 -21.929 1.00 88.12 103 ASP A CA 1
ATOM 830 C C . ASP A 1 103 ? -8.559 -11.562 -22.805 1.00 88.12 103 ASP A C 1
ATOM 832 O O . ASP A 1 103 ? -9.201 -10.583 -22.432 1.00 88.12 103 ASP A O 1
ATOM 836 N N . PHE A 1 104 ? -8.815 -12.179 -23.960 1.00 89.62 104 PHE A N 1
ATOM 837 C CA . PHE A 1 104 ? -9.890 -11.764 -24.857 1.00 89.62 104 PHE A CA 1
ATOM 838 C C . PHE A 1 104 ? -11.272 -11.892 -24.198 1.00 89.62 104 PHE A C 1
ATOM 840 O O . PHE A 1 104 ? -12.054 -10.941 -24.203 1.00 89.62 104 PHE A O 1
ATOM 847 N N . LEU A 1 105 ? -11.551 -13.042 -23.574 1.00 89.00 105 LEU A N 1
ATOM 848 C CA . LEU A 1 105 ? -12.819 -13.290 -22.883 1.00 89.00 105 LEU A CA 1
ATOM 849 C C . LEU A 1 105 ? -12.964 -12.389 -21.656 1.00 89.00 105 LEU A C 1
ATOM 851 O O . LEU A 1 105 ? -14.043 -11.851 -21.410 1.00 89.00 105 LEU A O 1
ATOM 855 N N . PHE A 1 106 ? -11.869 -12.168 -20.926 1.00 91.12 106 PHE A N 1
ATOM 856 C CA . PHE A 1 106 ? -11.851 -11.250 -19.795 1.00 91.12 106 PHE A CA 1
ATOM 857 C C . PHE A 1 106 ? -12.199 -9.822 -20.225 1.00 91.12 106 PHE A C 1
ATOM 859 O O . PHE A 1 106 ? -13.142 -9.248 -19.687 1.00 91.12 106 PHE A O 1
ATOM 866 N N . LYS A 1 107 ? -11.517 -9.271 -21.236 1.00 89.81 107 LYS A N 1
ATOM 867 C CA . LYS A 1 107 ? -11.756 -7.905 -21.740 1.00 89.81 107 LYS A CA 1
ATOM 868 C C . LYS A 1 107 ? -13.168 -7.708 -22.299 1.00 89.81 107 LYS A C 1
ATOM 870 O O . LYS A 1 107 ? -13.734 -6.625 -22.176 1.00 89.81 107 LYS A O 1
ATOM 875 N N . MET A 1 108 ? -13.756 -8.750 -22.888 1.00 90.19 108 MET A N 1
ATOM 876 C CA . MET A 1 108 ? -15.134 -8.705 -23.389 1.00 90.19 108 MET A CA 1
ATOM 877 C C . MET A 1 108 ? -16.181 -8.769 -22.260 1.00 90.19 108 MET A C 1
ATOM 879 O O . MET A 1 108 ? -17.300 -8.265 -22.413 1.00 90.19 108 MET A O 1
ATOM 883 N N . SER A 1 109 ? -15.830 -9.349 -21.110 1.00 90.19 109 SER A N 1
ATOM 884 C CA . SER A 1 109 ? -16.713 -9.441 -19.944 1.00 90.19 109 SER A CA 1
ATOM 885 C C . SER A 1 109 ? -16.949 -8.079 -19.270 1.00 90.19 109 SER A C 1
ATOM 887 O O . SER A 1 109 ? -16.166 -7.138 -19.415 1.00 90.19 109 SER A O 1
ATOM 889 N N . SER A 1 110 ? -18.029 -7.964 -18.490 1.00 89.31 110 SER A N 1
ATOM 890 C CA . SER A 1 110 ? -18.242 -6.797 -17.618 1.00 89.31 110 SER A CA 1
ATOM 891 C C . SER A 1 110 ? -17.115 -6.639 -16.596 1.00 89.31 110 SER A C 1
ATOM 893 O O . SER A 1 110 ? -16.680 -5.519 -16.345 1.00 89.31 110 SER A O 1
ATOM 895 N N . LEU A 1 111 ? -16.587 -7.758 -16.090 1.00 89.19 111 LEU A N 1
ATOM 896 C CA . LEU A 1 111 ? -15.505 -7.792 -15.111 1.00 89.19 111 LEU A CA 1
ATOM 897 C C . LEU A 1 111 ? -14.205 -7.179 -15.655 1.00 89.19 111 LEU A C 1
ATOM 899 O O . LEU A 1 111 ? -13.522 -6.462 -14.931 1.00 89.19 111 LEU A O 1
ATOM 903 N N . GLY A 1 112 ? -13.886 -7.409 -16.933 1.00 89.38 112 GLY A N 1
ATOM 904 C CA . GLY A 1 112 ? -12.730 -6.791 -17.589 1.00 89.38 112 GLY A CA 1
ATOM 905 C C . GLY A 1 112 ? -12.893 -5.288 -17.808 1.00 89.38 112 GLY A C 1
ATOM 906 O O . GLY A 1 112 ? -11.955 -4.531 -17.585 1.00 89.38 112 GLY A O 1
ATOM 907 N N . ARG A 1 113 ? -14.099 -4.820 -18.153 1.00 91.25 113 ARG A N 1
ATOM 908 C CA . ARG A 1 113 ? -14.371 -3.371 -18.233 1.00 91.25 113 ARG A CA 1
ATOM 909 C C . ARG A 1 113 ? -14.255 -2.695 -16.869 1.00 91.25 113 ARG A C 1
ATOM 911 O O . ARG A 1 113 ? -13.681 -1.615 -16.758 1.00 91.25 113 ARG A O 1
ATOM 918 N N . ASP A 1 114 ? -14.785 -3.338 -15.832 1.00 91.75 114 ASP A N 1
ATOM 919 C CA . ASP A 1 114 ? -14.658 -2.868 -14.454 1.00 91.75 114 ASP A CA 1
ATOM 920 C C . ASP A 1 114 ? -13.202 -2.850 -13.985 1.00 91.75 114 ASP A C 1
ATOM 922 O O . ASP A 1 114 ? -12.797 -1.896 -13.320 1.00 91.75 114 ASP A O 1
ATOM 926 N N . HIS A 1 115 ? -12.414 -3.859 -14.362 1.00 92.69 115 HIS A N 1
ATOM 927 C CA . HIS A 1 115 ? -10.978 -3.911 -14.108 1.00 92.69 115 HIS A CA 1
ATOM 928 C C . HIS A 1 115 ? -10.271 -2.696 -14.703 1.00 92.69 115 HIS A C 1
ATOM 930 O O . HIS A 1 115 ? -9.611 -1.966 -13.971 1.00 92.69 115 HIS A O 1
ATOM 936 N N . ASP A 1 116 ? -10.457 -2.438 -15.997 1.00 91.56 116 ASP A N 1
ATOM 937 C CA . ASP A 1 116 ? -9.732 -1.382 -16.707 1.00 91.56 116 ASP A CA 1
ATOM 938 C C . ASP A 1 116 ? -10.110 0.018 -16.198 1.00 91.56 116 ASP A C 1
ATOM 940 O O . ASP A 1 116 ? -9.242 0.872 -16.005 1.00 91.56 116 ASP A O 1
ATOM 944 N N . ASN A 1 117 ? -11.391 0.243 -15.886 1.00 91.50 117 ASN A N 1
ATOM 945 C CA . ASN A 1 117 ? -11.849 1.490 -15.267 1.00 91.50 117 ASN A CA 1
ATOM 946 C C . ASN A 1 117 ? -11.242 1.696 -13.872 1.00 91.50 117 ASN A C 1
ATOM 948 O O . ASN A 1 117 ? -10.787 2.790 -13.543 1.00 91.50 117 ASN A O 1
ATOM 952 N N . THR A 1 118 ? -11.221 0.641 -13.055 1.00 91.00 118 THR A N 1
ATOM 953 C CA . THR A 1 118 ? -10.666 0.693 -11.696 1.00 91.00 118 THR A CA 1
ATOM 954 C C . THR A 1 118 ? -9.152 0.900 -11.733 1.00 91.00 118 THR A C 1
ATOM 956 O O . THR A 1 118 ? -8.613 1.717 -10.989 1.00 91.00 118 THR A O 1
ATOM 959 N N . LEU A 1 119 ? -8.468 0.225 -12.657 1.00 90.00 119 LEU A N 1
ATOM 960 C CA . LEU A 1 119 ? -7.033 0.357 -12.874 1.00 90.00 119 LEU A CA 1
ATOM 961 C C . LEU A 1 119 ? -6.658 1.778 -13.312 1.00 90.00 119 LEU A C 1
ATOM 963 O O . LEU A 1 119 ? -5.655 2.319 -12.850 1.00 90.00 119 LEU A O 1
ATOM 967 N N . LYS A 1 120 ? -7.490 2.418 -14.142 1.00 90.56 120 LYS A N 1
ATOM 968 C CA . LYS A 1 120 ? -7.301 3.820 -14.526 1.00 90.56 120 LYS A CA 1
ATOM 969 C C . LYS A 1 120 ? -7.328 4.752 -13.312 1.00 90.56 120 LYS A C 1
ATOM 971 O O . LYS A 1 120 ? -6.423 5.567 -13.171 1.00 90.56 120 LYS A O 1
ATOM 976 N N . ILE A 1 121 ? -8.300 4.581 -12.412 1.00 87.75 121 ILE A N 1
ATOM 977 C CA . ILE A 1 121 ? -8.401 5.371 -11.171 1.00 87.75 121 ILE A CA 1
ATOM 978 C C . ILE A 1 121 ? -7.149 5.183 -10.304 1.00 87.75 121 ILE A C 1
ATOM 980 O O . ILE A 1 121 ? -6.573 6.165 -9.836 1.00 87.75 121 ILE A O 1
ATOM 984 N N . LEU A 1 122 ? -6.698 3.937 -10.126 1.00 85.19 122 LEU A N 1
ATOM 985 C CA . LEU A 1 122 ? -5.496 3.630 -9.346 1.00 85.19 122 LEU A CA 1
ATOM 986 C C . LEU A 1 122 ? -4.250 4.289 -9.946 1.00 85.19 122 LEU A C 1
ATOM 988 O O . LEU A 1 122 ? -3.491 4.934 -9.228 1.00 85.19 122 LEU A O 1
ATOM 992 N N . HIS A 1 123 ? -4.064 4.185 -11.262 1.00 85.56 123 HIS A N 1
ATOM 993 C CA . HIS A 1 123 ? -2.934 4.799 -11.953 1.00 85.56 123 HIS A CA 1
ATOM 994 C C . HIS A 1 123 ? -2.965 6.327 -11.929 1.00 85.56 123 HIS A C 1
ATOM 996 O O . HIS A 1 123 ? -1.913 6.949 -11.778 1.00 85.56 123 HIS A O 1
ATOM 1002 N N . ASP A 1 124 ? -4.140 6.941 -12.059 1.00 85.94 124 ASP A N 1
ATOM 1003 C CA . ASP A 1 124 ? -4.288 8.393 -11.958 1.00 85.94 124 ASP A CA 1
ATOM 1004 C C . ASP A 1 124 ? -3.946 8.884 -10.548 1.00 85.94 124 ASP A C 1
ATOM 1006 O O . ASP A 1 1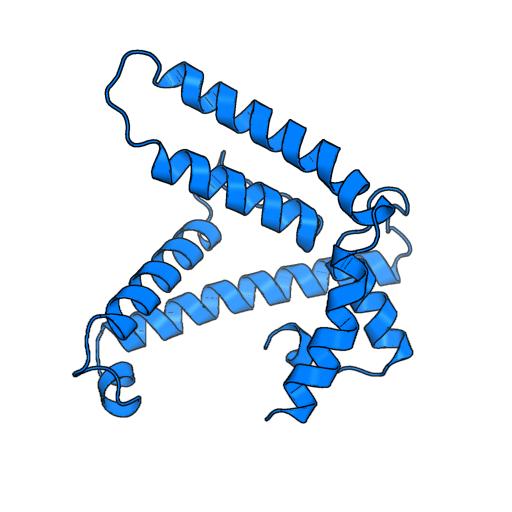24 ? -3.254 9.895 -10.398 1.00 85.94 124 ASP A O 1
ATOM 1010 N N . TYR A 1 125 ? -4.342 8.126 -9.519 1.00 79.94 125 TYR A N 1
ATOM 1011 C CA . TYR A 1 125 ? -3.948 8.387 -8.139 1.00 79.94 125 TYR A CA 1
ATOM 1012 C C . TYR A 1 125 ? -2.425 8.287 -7.989 1.00 79.94 125 TYR A C 1
ATOM 1014 O O . TYR A 1 125 ? -1.784 9.275 -7.640 1.00 79.94 125 TYR A O 1
ATOM 1022 N N . THR A 1 126 ? -1.815 7.152 -8.352 1.00 80.81 126 THR A N 1
ATOM 1023 C CA . THR A 1 126 ? -0.359 6.951 -8.260 1.00 80.81 126 THR A CA 1
ATOM 1024 C C . THR A 1 126 ? 0.428 8.038 -8.997 1.00 80.81 126 THR A C 1
ATOM 1026 O O . THR A 1 126 ? 1.349 8.612 -8.418 1.00 80.81 126 THR A O 1
ATOM 1029 N N . ARG A 1 127 ? 0.044 8.403 -10.230 1.00 82.69 127 ARG A N 1
ATOM 1030 C CA . ARG A 1 127 ? 0.694 9.493 -10.982 1.00 82.69 127 ARG A CA 1
ATOM 1031 C C . ARG A 1 127 ? 0.599 10.833 -10.268 1.00 82.69 127 ARG A C 1
ATOM 1033 O O . ARG A 1 127 ? 1.589 11.557 -10.203 1.00 82.69 127 ARG A O 1
ATOM 1040 N N . LYS A 1 128 ? -0.574 11.165 -9.721 1.00 81.81 128 LYS A N 1
ATOM 1041 C CA . LYS A 1 128 ? -0.763 12.399 -8.954 1.00 81.81 128 LYS A CA 1
ATOM 1042 C C . LYS A 1 128 ? 0.202 12.455 -7.767 1.00 81.81 128 LYS A C 1
ATOM 1044 O O . LYS A 1 128 ? 0.833 13.489 -7.570 1.00 81.81 128 LYS A O 1
ATOM 1049 N N . PHE A 1 129 ? 0.357 11.359 -7.022 1.00 74.50 129 PHE A N 1
ATOM 1050 C CA . PHE A 1 129 ? 1.276 11.316 -5.878 1.00 74.50 129 PHE A CA 1
ATOM 1051 C C . PHE A 1 129 ? 2.734 11.414 -6.283 1.00 74.50 129 PHE A C 1
ATOM 1053 O O . PHE A 1 129 ? 3.463 12.196 -5.675 1.00 74.50 129 PHE A O 1
ATOM 1060 N N . ILE A 1 130 ? 3.160 10.676 -7.311 1.00 76.88 130 ILE A N 1
ATOM 1061 C CA . ILE A 1 130 ? 4.555 10.751 -7.744 1.00 76.88 130 ILE A CA 1
ATOM 1062 C C . ILE A 1 130 ? 4.877 12.178 -8.196 1.00 76.88 130 ILE A C 1
ATOM 1064 O O . ILE A 1 130 ? 5.864 12.733 -7.736 1.00 76.88 130 ILE A O 1
ATOM 1068 N N . ASN A 1 131 ? 4.000 12.830 -8.966 1.00 81.06 131 ASN A N 1
ATOM 1069 C CA . ASN A 1 131 ? 4.210 14.220 -9.383 1.00 81.06 131 ASN A CA 1
ATOM 1070 C C . ASN A 1 131 ? 4.321 15.196 -8.199 1.00 81.06 131 ASN A C 1
ATOM 1072 O O . ASN A 1 131 ? 5.184 16.072 -8.210 1.00 81.06 131 ASN A O 1
ATOM 1076 N N . ILE A 1 132 ? 3.468 15.051 -7.176 1.00 78.56 132 ILE A N 1
ATOM 1077 C CA . ILE A 1 132 ? 3.541 15.876 -5.958 1.00 78.56 132 ILE A CA 1
ATOM 1078 C C . ILE A 1 132 ? 4.891 15.672 -5.263 1.00 78.56 132 ILE A C 1
ATOM 1080 O O . ILE A 1 132 ? 5.574 16.644 -4.949 1.00 78.56 132 ILE A O 1
ATOM 1084 N N . ARG A 1 133 ? 5.305 14.417 -5.070 1.00 74.69 133 ARG A N 1
ATOM 1085 C CA . ARG A 1 133 ? 6.536 14.076 -4.346 1.00 74.69 133 ARG A CA 1
ATOM 1086 C C . ARG A 1 133 ? 7.794 14.454 -5.121 1.00 74.69 133 ARG A C 1
ATOM 1088 O O . ARG A 1 133 ? 8.733 14.962 -4.521 1.00 74.69 133 ARG A O 1
ATOM 1095 N N . THR A 1 134 ? 7.802 14.306 -6.444 1.00 75.12 134 THR A N 1
ATOM 1096 C CA . THR A 1 134 ? 8.884 14.807 -7.301 1.00 75.12 134 THR A CA 1
ATOM 1097 C C . THR A 1 134 ? 9.008 16.329 -7.194 1.00 75.12 134 THR A C 1
ATOM 1099 O O . THR A 1 134 ? 10.113 16.834 -7.028 1.00 75.12 134 THR A O 1
ATOM 1102 N N . ALA A 1 135 ? 7.894 17.069 -7.183 1.00 80.00 135 ALA A N 1
ATOM 1103 C CA . ALA A 1 135 ? 7.929 18.521 -7.006 1.00 80.00 135 ALA A CA 1
ATOM 1104 C C . ALA A 1 135 ? 8.409 18.950 -5.601 1.00 80.00 135 ALA A C 1
ATOM 1106 O O . ALA A 1 135 ? 9.079 19.973 -5.464 1.00 80.00 135 ALA A O 1
ATOM 1107 N N . GLU A 1 136 ? 8.079 18.192 -4.550 1.00 74.88 136 GLU A N 1
ATOM 1108 C CA . GLU A 1 136 ? 8.609 18.404 -3.191 1.00 74.88 136 GLU A CA 1
ATOM 1109 C C . GLU A 1 136 ? 10.114 18.102 -3.104 1.00 74.88 136 GLU A C 1
ATOM 1111 O O . GLU A 1 136 ? 10.854 18.848 -2.451 1.00 74.88 136 GLU A O 1
ATOM 1116 N N . PHE A 1 137 ? 10.565 17.050 -3.799 1.00 71.94 137 PHE A N 1
ATOM 1117 C CA . PHE A 1 137 ? 11.974 16.674 -3.939 1.00 71.94 137 PHE A CA 1
ATOM 1118 C C . PHE A 1 137 ? 12.779 17.794 -4.604 1.00 71.94 137 PHE A C 1
ATOM 1120 O O . PHE A 1 137 ? 13.768 18.257 -4.042 1.00 71.94 137 PHE A O 1
ATOM 1127 N N . GLU A 1 138 ? 12.318 18.304 -5.749 1.00 75.12 138 GLU A N 1
ATOM 1128 C CA . GLU A 1 138 ? 12.983 19.389 -6.488 1.00 75.12 138 GLU A CA 1
ATOM 1129 C C . GLU A 1 138 ? 13.077 20.696 -5.689 1.00 75.12 138 GLU A C 1
ATOM 1131 O O . GLU A 1 138 ? 14.031 21.461 -5.837 1.00 75.12 138 GLU A O 1
ATOM 1136 N N . LYS A 1 139 ? 12.111 20.956 -4.802 1.00 76.50 139 LYS A N 1
ATOM 1137 C CA . LYS A 1 139 ? 12.100 22.143 -3.936 1.00 76.50 139 LYS A CA 1
ATOM 1138 C C . LYS A 1 139 ? 12.987 22.009 -2.692 1.00 76.50 139 LYS A C 1
ATOM 1140 O O . LYS A 1 139 ? 12.997 22.933 -1.881 1.00 76.50 139 LYS A O 1
ATOM 1145 N N . ASN A 1 140 ? 13.710 20.895 -2.514 1.00 66.19 140 ASN A N 1
ATOM 1146 C CA . ASN A 1 140 ? 14.474 20.566 -1.301 1.00 66.19 140 ASN A CA 1
ATOM 1147 C C . ASN A 1 140 ? 13.641 20.663 -0.005 1.00 66.19 140 ASN A C 1
ATOM 1149 O O . ASN A 1 140 ? 14.180 20.888 1.076 1.00 66.19 140 ASN A O 1
ATOM 1153 N N . GLN A 1 141 ? 12.316 20.502 -0.096 1.00 60.91 141 GLN A N 1
ATOM 1154 C CA . GLN A 1 141 ? 11.412 20.548 1.061 1.00 60.91 141 GLN A CA 1
ATOM 1155 C C . GLN A 1 141 ? 11.256 19.179 1.733 1.00 60.91 141 GLN A C 1
ATOM 1157 O O . GLN A 1 141 ? 10.457 19.024 2.658 1.00 60.91 141 GLN A O 1
ATOM 1162 N N . LEU A 1 142 ? 12.018 18.177 1.289 1.00 61.09 142 LEU A N 1
ATOM 1163 C CA . LEU A 1 142 ? 11.976 16.852 1.879 1.00 61.09 142 LEU A CA 1
ATOM 1164 C C . LEU A 1 142 ? 12.545 16.884 3.289 1.00 61.09 142 LEU A C 1
ATOM 1166 O O . LEU A 1 142 ? 13.724 17.145 3.526 1.00 61.09 142 LEU A O 1
ATOM 1170 N N . ASN A 1 143 ? 11.668 16.595 4.241 1.00 54.47 143 ASN A N 1
ATOM 1171 C CA . ASN A 1 143 ? 12.033 16.466 5.632 1.00 54.47 143 ASN A CA 1
ATOM 1172 C C . ASN A 1 143 ? 12.874 15.188 5.792 1.00 54.47 143 ASN A C 1
ATOM 1174 O O . ASN A 1 143 ? 12.335 14.085 5.860 1.00 54.47 143 ASN A O 1
ATOM 1178 N N . THR A 1 144 ? 14.199 15.332 5.872 1.00 53.69 144 THR A N 1
ATOM 1179 C CA . THR A 1 144 ? 15.187 14.238 6.014 1.00 53.69 144 THR A CA 1
ATOM 1180 C C . THR A 1 144 ? 14.923 13.302 7.197 1.00 53.69 144 THR A C 1
ATOM 1182 O O . THR A 1 144 ? 15.487 12.213 7.266 1.00 53.69 144 THR A O 1
ATOM 1185 N N . LYS A 1 145 ? 14.044 13.694 8.127 1.00 48.72 145 LYS A N 1
ATOM 1186 C CA . LYS A 1 145 ? 13.651 12.918 9.308 1.00 48.72 145 LYS A CA 1
ATOM 1187 C C . LYS A 1 145 ? 12.593 11.833 9.036 1.00 48.72 145 LYS A C 1
ATOM 1189 O O . LYS A 1 145 ? 12.453 10.927 9.853 1.00 48.72 145 LYS A O 1
ATOM 1194 N N . ARG A 1 146 ? 11.847 11.908 7.926 1.00 55.66 146 ARG A N 1
ATOM 1195 C CA . ARG A 1 146 ? 10.869 10.888 7.492 1.00 55.66 146 ARG A CA 1
ATOM 1196 C C . ARG A 1 146 ? 11.059 10.620 5.998 1.00 55.66 146 ARG A C 1
ATOM 1198 O O . ARG A 1 146 ? 10.338 11.178 5.178 1.00 55.66 146 ARG A O 1
ATOM 1205 N N . MET A 1 147 ? 12.042 9.791 5.650 1.00 61.38 147 MET A N 1
ATOM 1206 C CA . MET A 1 147 ? 12.173 9.312 4.272 1.00 61.38 147 MET A CA 1
ATOM 1207 C C . MET A 1 147 ? 11.081 8.281 3.998 1.00 61.38 147 MET A C 1
ATOM 1209 O O . MET A 1 147 ? 11.022 7.247 4.662 1.00 61.38 147 MET A O 1
ATOM 1213 N N . ALA A 1 148 ? 10.223 8.557 3.023 1.00 68.81 148 ALA A N 1
ATOM 1214 C CA . ALA A 1 148 ? 9.305 7.557 2.506 1.00 68.81 148 ALA A CA 1
ATOM 1215 C C . ALA A 1 148 ? 10.061 6.578 1.598 1.00 68.81 148 ALA A C 1
ATOM 1217 O O . ALA A 1 148 ? 11.124 6.884 1.043 1.00 68.81 148 ALA A O 1
ATOM 1218 N N . PHE A 1 149 ? 9.482 5.398 1.386 1.00 70.25 149 PHE A N 1
ATOM 1219 C CA . PHE A 1 149 ? 10.018 4.433 0.423 1.00 70.25 149 PHE A CA 1
ATOM 1220 C C . PHE A 1 149 ? 10.196 5.048 -0.974 1.00 70.25 149 PHE A C 1
ATOM 1222 O O . PHE A 1 149 ? 11.221 4.834 -1.625 1.00 70.25 149 PHE A O 1
ATOM 1229 N N . LEU A 1 150 ? 9.229 5.863 -1.406 1.00 73.25 150 LEU A N 1
ATOM 1230 C CA . LEU A 1 150 ? 9.276 6.566 -2.684 1.00 73.25 150 LEU A CA 1
ATOM 1231 C C . LEU A 1 150 ? 10.470 7.528 -2.793 1.00 73.25 150 LEU A C 1
ATOM 1233 O O . LEU A 1 150 ? 11.063 7.622 -3.860 1.00 73.25 150 LEU A O 1
ATOM 1237 N N . ASP A 1 151 ? 10.887 8.174 -1.703 1.00 73.00 151 ASP A N 1
ATOM 1238 C CA . ASP A 1 151 ? 12.030 9.100 -1.721 1.00 73.00 151 ASP A CA 1
ATOM 1239 C C . ASP A 1 151 ? 13.341 8.339 -1.964 1.00 73.00 151 ASP A C 1
ATOM 1241 O O . ASP A 1 151 ? 14.213 8.784 -2.708 1.00 73.00 151 ASP A O 1
ATOM 1245 N N . THR A 1 152 ? 13.450 7.132 -1.399 1.00 72.12 152 THR A N 1
ATOM 1246 C CA . THR A 1 152 ? 14.585 6.232 -1.655 1.00 72.12 152 THR A CA 1
ATOM 1247 C C . THR A 1 152 ? 14.610 5.771 -3.114 1.00 72.12 152 THR A C 1
ATOM 1249 O O . THR A 1 152 ? 15.683 5.628 -3.703 1.00 72.12 152 THR A O 1
ATOM 1252 N N . LEU A 1 153 ? 13.435 5.547 -3.711 1.00 71.69 153 LEU A N 1
ATOM 1253 C CA . LEU A 1 153 ? 13.319 5.201 -5.125 1.00 71.69 153 LEU A CA 1
ATOM 1254 C C . LEU A 1 153 ? 13.701 6.371 -6.032 1.00 71.69 153 LEU A C 1
ATOM 1256 O O . LEU A 1 153 ? 14.498 6.167 -6.941 1.00 71.69 153 LEU A O 1
ATOM 1260 N N . LEU A 1 154 ? 13.204 7.581 -5.762 1.00 71.75 154 LEU A N 1
ATOM 1261 C CA . LEU A 1 154 ? 13.521 8.785 -6.538 1.00 71.75 154 LEU A CA 1
ATOM 1262 C C . LEU A 1 154 ? 15.030 9.085 -6.543 1.00 71.75 154 LEU A C 1
ATOM 1264 O O . LEU A 1 154 ? 15.596 9.346 -7.604 1.00 71.75 154 LEU A O 1
ATOM 1268 N N . THR A 1 155 ? 15.709 8.958 -5.399 1.00 71.25 155 THR A N 1
ATOM 1269 C CA . THR A 1 155 ? 17.173 9.115 -5.319 1.00 71.25 155 THR A CA 1
ATOM 1270 C C . THR A 1 155 ? 17.894 8.100 -6.208 1.00 71.25 155 THR A C 1
ATOM 1272 O O . THR A 1 155 ? 18.721 8.472 -7.041 1.00 71.25 155 THR A O 1
ATOM 1275 N N . LYS A 1 156 ? 17.516 6.818 -6.120 1.00 69.81 156 LYS A N 1
ATOM 1276 C CA . LYS A 1 156 ? 18.112 5.761 -6.952 1.00 69.81 156 LYS A CA 1
ATOM 1277 C C . LYS A 1 156 ? 17.793 5.912 -8.438 1.00 69.81 156 LYS A C 1
ATOM 1279 O O . LYS A 1 156 ? 18.593 5.496 -9.269 1.00 69.81 156 LYS A O 1
ATOM 1284 N N . MET A 1 157 ? 16.660 6.510 -8.805 1.00 66.69 157 MET A N 1
ATOM 1285 C CA . MET A 1 157 ? 16.365 6.818 -10.207 1.00 66.69 157 MET A CA 1
ATOM 1286 C C . MET A 1 157 ? 17.327 7.846 -10.787 1.00 66.69 157 MET A C 1
ATOM 1288 O O . MET A 1 157 ? 17.740 7.695 -11.937 1.00 66.69 157 MET A O 1
ATOM 1292 N N . HIS A 1 158 ? 17.663 8.886 -10.018 1.00 64.50 158 HIS A N 1
ATOM 1293 C CA . HIS A 1 158 ? 18.613 9.899 -10.466 1.00 64.50 158 HIS A CA 1
ATOM 1294 C C . HIS A 1 158 ? 20.013 9.295 -10.650 1.00 64.50 158 HIS A C 1
ATOM 1296 O O . HIS A 1 158 ? 20.709 9.624 -11.609 1.00 64.50 158 HIS A O 1
ATOM 1302 N N . GLU A 1 159 ? 20.379 8.343 -9.788 1.00 65.62 159 GLU A N 1
ATOM 1303 C CA . GLU A 1 159 ? 21.648 7.609 -9.847 1.00 65.62 159 GLU A CA 1
ATOM 1304 C C . GLU A 1 159 ? 21.703 6.567 -10.986 1.00 65.62 159 GLU A C 1
ATOM 1306 O O . GLU A 1 159 ? 22.716 6.472 -11.679 1.00 65.62 159 GLU A O 1
ATOM 1311 N N . GLU A 1 160 ? 20.631 5.795 -11.217 1.00 64.06 160 GLU A N 1
ATOM 1312 C CA . GLU A 1 160 ? 20.609 4.654 -12.156 1.00 64.06 160 GLU A CA 1
ATOM 1313 C C . GLU A 1 160 ? 19.861 4.920 -13.492 1.00 64.06 160 GLU A C 1
ATOM 1315 O O . GLU A 1 160 ? 19.786 4.019 -14.329 1.00 64.06 160 GLU A O 1
ATOM 1320 N N . ARG A 1 161 ? 19.339 6.137 -13.742 1.00 60.75 161 ARG A N 1
ATOM 1321 C CA . ARG A 1 161 ? 18.578 6.544 -14.958 1.00 60.75 161 ARG A CA 1
ATOM 1322 C C . ARG A 1 161 ? 17.368 5.650 -15.291 1.00 60.75 161 ARG A C 1
ATOM 1324 O O . ARG A 1 161 ? 17.164 5.259 -16.442 1.00 60.75 161 ARG A O 1
ATOM 1331 N N . LEU A 1 162 ? 16.555 5.327 -14.292 1.00 65.31 162 LEU A N 1
ATOM 1332 C CA . LEU A 1 162 ? 15.317 4.555 -14.477 1.00 65.31 162 LEU A CA 1
ATOM 1333 C C . LEU A 1 162 ? 14.187 5.431 -15.046 1.00 65.31 162 LEU A C 1
ATOM 1335 O O . LEU A 1 162 ? 14.115 6.624 -14.749 1.00 65.31 162 LEU A O 1
ATOM 1339 N N . THR A 1 163 ? 13.295 4.844 -15.853 1.00 62.62 163 THR A N 1
ATOM 1340 C CA . THR A 1 163 ? 12.142 5.567 -16.419 1.00 62.62 163 THR A CA 1
ATOM 1341 C C . THR A 1 163 ? 10.963 5.615 -15.448 1.00 62.62 163 THR A C 1
ATOM 1343 O O . THR A 1 163 ? 10.822 4.765 -14.575 1.00 62.62 163 THR A O 1
ATOM 1346 N N . MET A 1 164 ? 10.090 6.612 -15.596 1.00 59.25 164 MET A N 1
ATOM 1347 C CA . MET A 1 164 ? 8.894 6.771 -14.760 1.00 59.25 164 MET A CA 1
ATOM 1348 C C . MET A 1 164 ? 7.936 5.569 -14.865 1.00 59.25 164 MET A C 1
ATOM 1350 O O . MET A 1 164 ? 7.362 5.133 -13.866 1.00 59.25 164 MET A O 1
ATOM 1354 N N . ASP A 1 165 ? 7.834 4.979 -16.058 1.00 61.03 165 ASP A N 1
ATOM 1355 C CA . ASP A 1 165 ? 7.034 3.774 -16.303 1.00 61.03 165 ASP A CA 1
ATOM 1356 C C . ASP A 1 165 ? 7.593 2.551 -15.554 1.00 61.03 165 ASP A C 1
ATOM 1358 O O . ASP A 1 165 ? 6.840 1.656 -15.173 1.00 61.03 165 ASP A O 1
ATOM 1362 N N . ASP A 1 166 ? 8.898 2.529 -15.248 1.00 61.25 166 ASP A N 1
ATOM 1363 C CA . ASP A 1 166 ? 9.504 1.452 -14.462 1.00 61.25 166 ASP A CA 1
ATOM 1364 C C . ASP A 1 166 ? 9.123 1.460 -12.976 1.00 61.25 166 ASP A C 1
ATOM 1366 O O . ASP A 1 166 ? 9.316 0.441 -12.310 1.00 61.25 166 ASP A O 1
ATOM 1370 N N . ILE A 1 167 ? 8.600 2.579 -12.467 1.00 60.00 167 ILE A N 1
ATOM 1371 C CA . ILE A 1 167 ? 8.095 2.723 -11.091 1.00 60.00 167 ILE A CA 1
ATOM 1372 C C . ILE A 1 167 ? 6.624 2.319 -11.010 1.00 60.00 167 ILE A C 1
ATOM 1374 O O . ILE A 1 167 ? 6.176 1.799 -9.990 1.00 60.00 167 ILE A O 1
ATOM 1378 N N . GLN A 1 168 ? 5.864 2.627 -12.064 1.00 56.53 168 GLN A N 1
ATOM 1379 C CA . GLN A 1 168 ? 4.422 2.414 -12.106 1.00 56.53 168 GLN A CA 1
ATOM 1380 C C . GLN A 1 168 ? 4.053 0.950 -12.412 1.00 56.53 168 GLN A C 1
ATOM 1382 O O . GLN A 1 168 ? 3.008 0.491 -11.947 1.00 56.53 168 GLN A O 1
ATOM 1387 N N . GLU A 1 169 ? 4.889 0.236 -13.178 1.00 51.06 169 GLU A N 1
ATOM 1388 C CA . GLU A 1 169 ? 4.766 -1.207 -13.478 1.00 51.06 169 GLU A CA 1
ATOM 1389 C C . GLU A 1 169 ? 5.460 -2.119 -12.460 1.00 51.06 169 GLU A C 1
ATOM 1391 O O . GLU A 1 169 ? 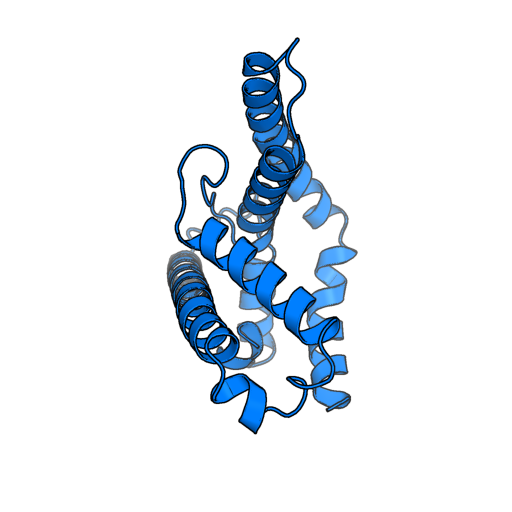4.970 -3.251 -12.262 1.00 51.06 169 GLU A O 1
#

Organism: NCBI:txid1234261

Secondary structure (DSSP, 8-state):
-HHHHHHHHHHHTHHHH-HHHHHHHHHHHHHHHHHHHHHHHTTTTS----HHHHHHHHHHHHHHHHHSS---TTTS--HHHHHHHHHHHHHHHHHH-GGG-SHHHHHHSHHHHHHHHHHHHHHHHHHHHHHHHHHHHHTT---TTS--HHHHHHHHHHHHT--THHHH-

InterPro domains:
  IPR001128 Cytochrome P450 [PF00067] (1-168)
  IPR036396 Cytochrome P450 superfamily [G3DSA:1.10.630.10] (1-169)
  IPR036396 Cytochrome P450 superfamily [SSF48264] (1-167)
  IPR050196 Cytochrome P450 Monooxygenases [PTHR24291] (2-169)

Radius of gyration: 18.58 Å; chains: 1; bounding box: 44×43×47 Å

pLDDT: mean 79.32, std 10.94, range [48.72, 93.25]

Foldseek 3Di:
DVVLVVVVCVLQVVCVVPPLLVVLLVVVLVVLVVLLVVVVVVCPPHPDDCVQSVLLSVVQSCCCQALVDGQCSSPDVRLLSVLVVLLVVLVVCCVVPVVCVPPVSVCVDPSVVSNVVSVVVNLVVVVVSLVVVVVCVVVVVDDPSRDHNVNSVVVVCVVPVDDPVSVSD

Sequence (169 aa):
NGAKWRTRRRILTPSFHDTNLLNSFLPIFNEQSKICISRFEKVVNKPTNLYPYITACTLDIICEAAMGTSSMAQIENSTYVDAVAKISDIIIRRWTTPWIWPDFLFKMSSLGRDHDNTLKILHDYTRKFINIRTAEFEKNQLNTKRMAFLDTLLTKMHEERLTMDDIQE